Protein AF-A0A953QH06-F1 (afdb_monomer_lite)

Radius of gyration: 46.4 Å; chains: 1; bounding box: 81×64×105 Å

pLDDT: mean 76.73, std 18.73, range [40.31, 98.5]

Sequence (163 aa):
MPRTESGQHASLLQRWKAVASSLFETFGAVSSLVRGETAPPVELEHPYVRYEHSDLQTHRVIVVGFSILGAMWLSAFALFLYYRYAQMHVPEARTTAAPLSPPQNALPPEPRLQASPRRDYQAQVSYENAQLSRYSWIDKQSGTVAIPIERAMQLIAQRGIPP

Structure (mmCIF, N/CA/C/O backbone):
data_AF-A0A953QH06-F1
#
_entry.id   AF-A0A953QH06-F1
#
loop_
_atom_site.group_PDB
_atom_site.id
_atom_site.type_symbol
_atom_site.label_atom_id
_atom_site.label_alt_id
_atom_site.label_comp_id
_atom_site.label_asym_id
_atom_site.label_entity_id
_atom_site.label_seq_id
_atom_site.pdbx_PDB_ins_code
_atom_site.Cartn_x
_atom_site.Cartn_y
_atom_site.Cartn_z
_atom_site.occupancy
_atom_site.B_iso_or_equiv
_atom_site.auth_seq_id
_atom_site.auth_comp_id
_atom_site.auth_asym_id
_atom_site.auth_atom_id
_atom_site.pdbx_PDB_model_num
ATOM 1 N N . MET A 1 1 ? -30.480 10.390 -60.491 1.00 40.31 1 MET A N 1
ATOM 2 C CA . MET A 1 1 ? -30.298 8.942 -60.239 1.00 40.31 1 MET A CA 1
ATOM 3 C C . MET A 1 1 ? -29.031 8.471 -60.952 1.00 40.31 1 MET A C 1
ATOM 5 O O . MET A 1 1 ? -28.702 9.083 -61.958 1.00 40.31 1 MET A O 1
ATOM 9 N N . PRO A 1 2 ? -28.271 7.528 -60.368 1.00 52.91 2 PRO A N 1
ATOM 10 C CA . PRO A 1 2 ? -26.858 7.758 -60.027 1.00 52.91 2 PRO A CA 1
ATOM 11 C C . PRO A 1 2 ? -25.879 6.688 -60.569 1.00 52.91 2 PRO A C 1
ATOM 13 O O . PRO A 1 2 ? -26.321 5.729 -61.192 1.00 52.91 2 PRO A O 1
ATOM 16 N N . ARG A 1 3 ? -24.591 6.834 -60.182 1.00 42.88 3 ARG A N 1
ATOM 17 C CA . ARG A 1 3 ? -23.431 5.903 -60.293 1.00 42.88 3 ARG A CA 1
ATOM 18 C C . ARG A 1 3 ? -22.721 5.881 -61.661 1.00 42.88 3 ARG A C 1
ATOM 20 O O . ARG A 1 3 ? -23.390 5.863 -62.677 1.00 42.88 3 ARG A O 1
ATOM 27 N N . THR A 1 4 ? -21.389 5.901 -61.793 1.00 47.84 4 THR A N 1
ATOM 28 C CA . THR A 1 4 ? -20.224 5.572 -60.927 1.00 47.84 4 THR A CA 1
ATOM 29 C C . THR A 1 4 ? -19.001 6.374 -61.425 1.00 47.84 4 THR A C 1
ATOM 31 O O . THR A 1 4 ? -18.800 6.479 -62.629 1.00 47.84 4 THR A O 1
ATOM 34 N N . GLU A 1 5 ? -18.257 7.114 -60.602 1.00 51.12 5 GLU A N 1
ATOM 35 C CA . GLU A 1 5 ? -17.033 6.694 -59.885 1.00 51.12 5 GLU A CA 1
ATOM 36 C C . GLU A 1 5 ? -16.039 5.774 -60.630 1.00 51.12 5 GLU A C 1
ATOM 38 O O . GLU A 1 5 ? -16.394 4.715 -61.136 1.00 51.12 5 GLU A O 1
ATOM 43 N N . SER A 1 6 ? -14.757 6.152 -60.511 1.00 52.72 6 SER A N 1
ATOM 44 C CA . SER A 1 6 ? -13.529 5.340 -60.624 1.00 52.72 6 SER A CA 1
ATOM 45 C C . SER A 1 6 ? -12.885 5.134 -62.010 1.00 52.72 6 SER A C 1
ATOM 47 O O . SER A 1 6 ? -13.248 4.265 -62.791 1.00 52.72 6 SER A O 1
ATOM 49 N N . GLY A 1 7 ? -11.813 5.894 -62.269 1.00 50.53 7 GLY A N 1
ATOM 50 C CA . GLY A 1 7 ? -10.861 5.635 -63.363 1.00 50.53 7 GLY A CA 1
ATOM 51 C C . GLY A 1 7 ? -9.403 6.005 -63.054 1.00 50.53 7 GLY A C 1
ATOM 52 O O . GLY A 1 7 ? -8.539 5.855 -63.908 1.00 50.53 7 GLY A O 1
ATOM 53 N N . GLN A 1 8 ? -9.101 6.471 -61.834 1.00 56.88 8 GLN A N 1
ATOM 54 C CA . GLN A 1 8 ? -7.747 6.857 -61.398 1.00 56.88 8 GLN A CA 1
ATOM 55 C C . GLN A 1 8 ? -7.049 5.809 -60.506 1.00 56.88 8 GLN A C 1
ATOM 57 O O . GLN A 1 8 ? -6.044 6.104 -59.870 1.00 56.88 8 GLN A O 1
ATOM 62 N N . HIS A 1 9 ? -7.526 4.560 -60.483 1.00 53.81 9 HIS A N 1
ATOM 63 C CA . HIS A 1 9 ? -6.980 3.500 -59.616 1.00 53.81 9 HIS A CA 1
ATOM 64 C C . HIS A 1 9 ? -6.204 2.387 -60.350 1.00 53.81 9 HIS A C 1
ATOM 66 O O . HIS A 1 9 ? -5.986 1.317 -59.788 1.00 53.81 9 HIS A O 1
ATOM 72 N N . ALA A 1 10 ? -5.730 2.614 -61.579 1.00 57.28 10 ALA A N 1
ATOM 73 C CA . ALA A 1 10 ? -5.084 1.576 -62.394 1.00 57.28 10 ALA A CA 1
ATOM 74 C C . ALA A 1 10 ? -3.562 1.758 -62.595 1.00 57.28 10 ALA A C 1
ATOM 76 O O . ALA A 1 10 ? -3.059 1.540 -63.691 1.00 57.28 10 ALA A O 1
ATOM 77 N N . SER A 1 11 ? -2.795 2.156 -61.569 1.00 64.12 11 SER A N 1
ATOM 78 C CA . SER A 1 11 ? -1.324 2.270 -61.722 1.00 64.12 11 SER A CA 1
ATOM 79 C C . SER A 1 11 ? -0.470 1.838 -60.526 1.00 64.12 11 SER A C 1
ATOM 81 O O . SER A 1 11 ? 0.757 1.907 -60.594 1.00 64.12 11 SER A O 1
ATOM 83 N N . LEU A 1 12 ? -1.070 1.311 -59.457 1.00 58.66 12 LEU A N 1
ATOM 84 C CA . LEU A 1 12 ? -0.311 0.787 -58.313 1.00 58.66 12 LEU A CA 1
ATOM 85 C C . LEU A 1 12 ? -0.164 -0.737 -58.370 1.00 58.66 12 LEU A C 1
ATOM 87 O O . LEU A 1 12 ? 0.939 -1.249 -58.206 1.00 58.66 12 LEU A O 1
ATOM 91 N N . LEU A 1 13 ? -1.216 -1.470 -58.739 1.00 55.38 13 LEU A N 1
ATOM 92 C CA . LEU A 1 13 ? -1.167 -2.938 -58.810 1.00 55.38 13 LEU A CA 1
ATOM 93 C C . LEU A 1 13 ? -0.212 -3.472 -59.894 1.00 55.38 13 LEU A C 1
ATOM 95 O O . LEU A 1 13 ? 0.335 -4.562 -59.752 1.00 55.38 13 LEU A O 1
ATOM 99 N N . GLN A 1 14 ? 0.053 -2.696 -60.946 1.00 59.28 14 GLN A N 1
ATOM 100 C CA . GLN A 1 14 ? 0.983 -3.085 -62.012 1.00 59.28 14 GLN A CA 1
ATOM 101 C C . GLN A 1 14 ? 2.450 -2.816 -61.640 1.00 59.28 14 GLN A C 1
ATOM 103 O O . GLN A 1 14 ? 3.332 -3.577 -62.030 1.00 59.28 14 GLN A O 1
ATOM 108 N N . ARG A 1 15 ? 2.710 -1.794 -60.810 1.00 58.62 15 ARG A N 1
ATOM 109 C CA . ARG A 1 15 ? 4.054 -1.483 -60.290 1.00 58.62 15 ARG A CA 1
ATOM 110 C C . ARG A 1 15 ? 4.478 -2.463 -59.190 1.00 58.62 15 ARG A C 1
ATOM 112 O O . ARG A 1 15 ? 5.648 -2.818 -59.124 1.00 58.62 15 ARG A O 1
ATOM 119 N N . TRP A 1 16 ? 3.531 -2.979 -58.401 1.00 53.09 16 TRP A N 1
ATOM 120 C CA . TRP A 1 16 ? 3.798 -4.013 -57.391 1.00 53.09 16 TRP A CA 1
ATOM 121 C C . TRP A 1 16 ? 3.990 -5.421 -57.973 1.00 53.09 16 TRP A C 1
ATOM 123 O O . TRP A 1 16 ? 4.782 -6.190 -57.436 1.00 53.09 16 TRP A O 1
ATOM 133 N N . LYS A 1 17 ? 3.357 -5.752 -59.108 1.00 60.56 17 LYS A N 1
ATOM 134 C CA . LYS A 1 17 ? 3.609 -7.028 -59.804 1.00 60.56 17 LYS A CA 1
ATOM 135 C C . LYS A 1 17 ? 5.057 -7.166 -60.296 1.00 60.56 17 LYS A C 1
ATOM 137 O O . LYS A 1 17 ? 5.600 -8.260 -60.212 1.00 60.56 17 LYS A O 1
ATOM 142 N N . ALA A 1 18 ? 5.691 -6.073 -60.734 1.00 55.19 18 ALA A N 1
ATOM 143 C CA . ALA A 1 18 ? 7.077 -6.081 -61.219 1.00 55.19 18 ALA A CA 1
ATOM 144 C C . ALA A 1 18 ? 8.126 -6.215 -60.096 1.00 55.19 18 ALA A C 1
ATOM 146 O O . ALA A 1 18 ? 9.174 -6.817 -60.302 1.00 55.19 18 ALA A O 1
ATOM 147 N N . VAL A 1 19 ? 7.837 -5.689 -58.900 1.00 59.00 19 VAL A N 1
ATOM 148 C CA . VAL A 1 19 ? 8.723 -5.808 -57.726 1.00 59.00 19 VAL A CA 1
ATOM 149 C C . VAL A 1 19 ? 8.569 -7.178 -57.048 1.00 59.00 19 VAL A C 1
ATOM 151 O O . VAL A 1 19 ? 9.534 -7.720 -56.518 1.00 59.00 19 VAL A O 1
ATOM 154 N N . ALA A 1 20 ? 7.377 -7.783 -57.104 1.00 54.41 20 ALA A N 1
ATOM 155 C CA . ALA A 1 20 ? 7.118 -9.102 -56.523 1.00 54.41 20 ALA A CA 1
ATOM 156 C C . ALA A 1 20 ? 7.691 -10.267 -57.355 1.00 54.41 20 ALA A C 1
ATOM 158 O O . ALA A 1 20 ? 8.108 -11.270 -56.779 1.00 54.41 20 ALA A O 1
ATOM 159 N N . SER A 1 21 ? 7.769 -10.149 -58.686 1.00 55.25 21 SER A N 1
ATOM 160 C CA . SER A 1 21 ? 8.336 -11.210 -59.532 1.00 55.25 21 SER A CA 1
ATOM 161 C C . SER A 1 21 ? 9.867 -11.288 -59.471 1.00 55.25 21 SER A C 1
ATOM 163 O O . SER A 1 21 ? 10.410 -12.381 -59.582 1.00 55.25 21 SER A O 1
ATOM 165 N N . SER A 1 22 ? 10.580 -10.181 -59.212 1.00 53.59 22 SER A N 1
ATOM 166 C CA . SER A 1 22 ? 12.051 -10.203 -59.088 1.00 53.59 22 SER A CA 1
ATOM 167 C C . SER A 1 22 ? 12.555 -10.717 -57.733 1.00 53.59 22 SER A C 1
ATOM 169 O O . SER A 1 22 ? 13.734 -11.026 -57.588 1.00 53.59 22 SER A O 1
ATOM 171 N N . LEU A 1 23 ? 11.674 -10.793 -56.730 1.00 53.28 23 LEU A N 1
ATOM 172 C CA . LEU A 1 23 ? 11.984 -11.314 -55.393 1.00 53.28 23 LEU A CA 1
ATOM 173 C C . LEU A 1 23 ? 11.716 -12.820 -55.254 1.00 53.28 23 LEU A C 1
ATOM 175 O O . LEU A 1 23 ? 12.208 -13.430 -54.310 1.00 53.28 23 LEU A O 1
ATOM 179 N N . PHE A 1 24 ? 10.964 -13.432 -56.174 1.00 51.41 24 PHE A N 1
ATOM 180 C CA . PHE A 1 24 ? 10.600 -14.850 -56.081 1.00 51.41 24 PHE A CA 1
ATOM 181 C C . PHE A 1 24 ? 11.540 -15.780 -56.871 1.00 51.41 24 PHE A C 1
ATOM 183 O O . PHE A 1 24 ? 11.688 -16.944 -56.507 1.00 51.41 24 PHE A O 1
ATOM 190 N N . GLU A 1 25 ? 12.251 -15.278 -57.888 1.00 52.91 25 GLU A N 1
ATOM 191 C CA . GLU A 1 25 ? 13.260 -16.071 -58.616 1.00 52.91 25 GLU A CA 1
ATOM 192 C C . GLU A 1 25 ? 14.574 -16.248 -57.842 1.00 52.91 25 GLU A C 1
ATOM 194 O O . GLU A 1 25 ? 15.307 -17.208 -58.067 1.00 52.91 25 GLU A O 1
ATOM 199 N N . THR A 1 26 ? 14.864 -15.376 -56.875 1.00 53.97 26 THR A N 1
ATOM 200 C CA . THR A 1 26 ? 16.124 -15.418 -56.118 1.00 53.97 26 THR A CA 1
ATOM 201 C C . THR A 1 26 ? 16.092 -16.355 -54.907 1.00 53.97 26 THR A C 1
ATOM 203 O O . THR A 1 26 ? 17.149 -16.679 -54.371 1.00 53.97 26 THR A O 1
ATOM 206 N N . PHE A 1 27 ? 14.920 -16.860 -54.498 1.00 51.38 27 PHE A N 1
ATOM 207 C CA . PHE A 1 27 ? 14.785 -17.722 -53.311 1.00 51.38 27 PHE A CA 1
ATOM 208 C C . PHE A 1 27 ? 14.733 -19.233 -53.620 1.00 51.38 27 PHE A C 1
ATOM 210 O O . PHE A 1 27 ? 15.119 -20.043 -52.779 1.00 51.38 27 PHE A O 1
ATOM 217 N N . GLY A 1 28 ? 14.328 -19.638 -54.832 1.00 51.59 28 GLY A N 1
ATOM 218 C CA . GLY A 1 28 ? 14.253 -21.056 -55.233 1.00 51.59 28 GLY A CA 1
ATOM 219 C C . GLY A 1 28 ? 15.612 -21.756 -55.372 1.00 51.59 28 GLY A C 1
ATOM 220 O O . GLY A 1 28 ? 15.696 -22.975 -55.256 1.00 51.59 28 GLY A O 1
ATOM 221 N N . ALA A 1 29 ? 16.692 -20.994 -55.557 1.00 51.84 29 ALA A N 1
ATOM 222 C CA . ALA A 1 29 ? 18.047 -21.531 -55.683 1.00 51.84 29 ALA A CA 1
ATOM 223 C C . ALA A 1 29 ? 18.710 -21.863 -54.330 1.00 51.84 29 ALA A C 1
ATOM 225 O O . ALA A 1 29 ? 19.740 -22.530 -54.298 1.00 51.84 29 ALA A O 1
ATOM 226 N N . VAL A 1 30 ? 18.132 -21.412 -53.209 1.00 52.25 30 VAL A N 1
ATOM 227 C CA . VAL A 1 30 ? 18.773 -21.478 -51.885 1.00 52.25 30 VAL A CA 1
ATOM 228 C C . VAL A 1 30 ? 18.439 -22.773 -51.120 1.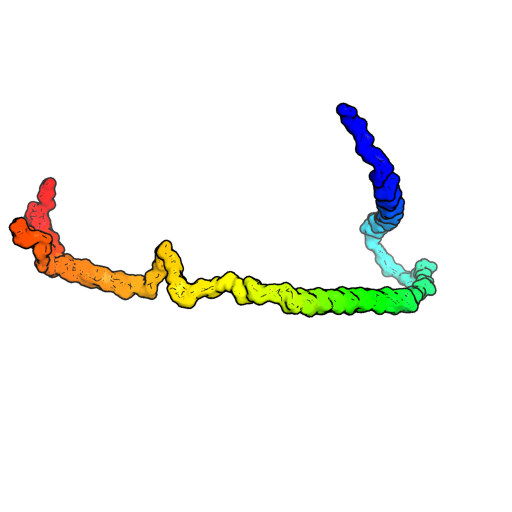00 52.25 30 VAL A C 1
ATOM 230 O O . VAL A 1 30 ? 19.215 -23.180 -50.259 1.00 52.25 30 VAL A O 1
ATOM 233 N N . SER A 1 31 ? 17.341 -23.484 -51.424 1.00 50.66 31 SER A N 1
ATOM 234 C CA . SER A 1 31 ? 16.889 -24.613 -50.580 1.00 50.66 31 SER A CA 1
ATOM 235 C C . SER A 1 31 ? 17.359 -26.013 -51.000 1.00 50.66 31 SER A C 1
ATOM 237 O O . SER A 1 31 ? 17.259 -26.937 -50.195 1.00 50.66 31 SER A O 1
ATOM 239 N N . SER A 1 32 ? 17.855 -26.220 -52.223 1.00 50.31 32 SER A N 1
ATOM 240 C CA . SER A 1 32 ? 18.275 -27.557 -52.692 1.00 50.31 32 SER A CA 1
ATOM 241 C C . SER A 1 32 ? 19.715 -27.923 -52.316 1.00 50.31 32 SER A C 1
ATOM 243 O O . SER A 1 32 ? 20.092 -29.087 -52.405 1.00 50.31 32 SER A O 1
ATOM 245 N N . LEU A 1 33 ? 20.500 -26.957 -51.833 1.00 52.22 33 LEU A N 1
ATOM 246 C CA . LEU A 1 33 ? 21.904 -27.134 -51.442 1.00 52.22 33 LEU A CA 1
ATOM 247 C C . LEU A 1 33 ? 22.104 -27.545 -49.973 1.00 52.22 33 LEU A C 1
ATOM 249 O O . LEU A 1 33 ? 23.231 -27.764 -49.544 1.00 52.22 33 LEU A O 1
ATOM 253 N N . VAL A 1 34 ? 21.024 -27.675 -49.194 1.00 57.16 34 VAL A N 1
ATOM 254 C CA . VAL A 1 34 ? 21.074 -27.950 -47.743 1.00 57.16 34 VAL A CA 1
ATOM 255 C C . VAL A 1 34 ? 20.916 -29.449 -47.401 1.00 57.16 34 VAL A C 1
ATOM 257 O O . VAL A 1 34 ? 20.825 -29.803 -46.227 1.00 57.16 34 VAL A O 1
ATOM 260 N N . ARG A 1 35 ? 20.906 -30.385 -48.367 1.00 58.69 35 ARG A N 1
ATOM 261 C CA . ARG A 1 35 ? 20.712 -31.819 -48.050 1.00 58.69 35 ARG A CA 1
ATOM 262 C C . ARG A 1 35 ? 21.691 -32.786 -48.732 1.00 58.69 35 ARG A C 1
ATOM 264 O O . ARG A 1 35 ? 21.608 -32.979 -49.937 1.00 58.69 35 ARG A O 1
ATOM 271 N N . GLY A 1 36 ? 22.493 -33.467 -47.898 1.00 44.69 36 GLY A N 1
ATOM 272 C CA . GLY A 1 36 ? 23.211 -34.730 -48.172 1.00 44.69 36 GLY A CA 1
ATOM 273 C C . GLY A 1 36 ? 24.732 -34.605 -48.008 1.00 44.69 36 GLY A C 1
ATOM 274 O O . GLY A 1 36 ? 25.390 -34.139 -48.924 1.00 44.69 36 GLY A O 1
ATOM 275 N N . GLU A 1 37 ? 25.289 -34.752 -46.799 1.00 52.25 37 GLU A N 1
ATOM 276 C 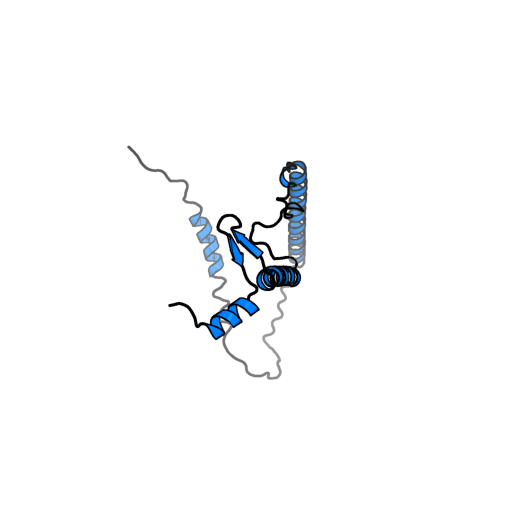CA . GLU A 1 37 ? 25.833 -35.986 -46.168 1.00 52.25 37 GLU A CA 1
ATOM 277 C C . GLU A 1 37 ? 27.363 -36.142 -46.337 1.00 52.25 37 GLU A C 1
ATOM 279 O O . GLU A 1 37 ? 27.932 -35.902 -47.394 1.00 52.25 37 GLU A O 1
ATOM 284 N N . THR A 1 38 ? 28.037 -36.476 -45.231 1.00 67.00 38 THR A N 1
ATOM 285 C CA . THR A 1 38 ? 29.485 -36.338 -44.981 1.00 67.00 38 THR A CA 1
ATOM 286 C C . THR A 1 38 ? 30.273 -37.643 -45.173 1.00 67.00 38 THR A C 1
ATOM 288 O O . THR A 1 38 ? 29.899 -38.657 -44.586 1.00 67.00 38 THR A O 1
ATOM 291 N N . ALA A 1 39 ? 31.418 -37.599 -45.871 1.00 53.00 39 ALA A N 1
ATOM 292 C CA . ALA A 1 39 ? 32.460 -38.645 -45.903 1.00 53.00 39 ALA A CA 1
ATOM 293 C C . ALA A 1 39 ? 33.865 -38.019 -46.177 1.00 53.00 39 ALA A C 1
ATOM 295 O O . ALA A 1 39 ? 33.917 -36.867 -46.607 1.00 53.00 39 ALA A O 1
ATOM 296 N N . PRO A 1 40 ? 34.990 -38.704 -45.858 1.00 59.44 40 PRO A N 1
ATOM 297 C CA . PRO A 1 40 ? 36.211 -38.101 -45.294 1.00 59.44 40 PRO A CA 1
ATOM 298 C C . PRO A 1 40 ? 37.217 -37.547 -46.329 1.00 59.44 40 PRO A C 1
ATOM 300 O O . PRO A 1 40 ? 37.223 -38.008 -47.469 1.00 59.44 40 PRO A O 1
ATOM 303 N N . PRO A 1 41 ? 38.138 -36.641 -45.933 1.00 54.62 41 PRO A N 1
ATOM 304 C CA . PRO A 1 41 ? 39.309 -36.286 -46.743 1.00 54.62 41 PRO A CA 1
ATOM 305 C C . PRO A 1 41 ? 40.431 -37.315 -46.473 1.00 54.62 41 PRO A C 1
ATOM 307 O O . PRO A 1 41 ? 40.785 -37.518 -45.317 1.00 54.62 41 PRO A O 1
ATOM 310 N N . VAL A 1 42 ? 40.982 -38.119 -47.395 1.00 62.75 42 VAL A N 1
ATOM 311 C CA . VAL A 1 42 ? 41.554 -37.853 -48.734 1.00 62.75 42 VAL A CA 1
ATOM 312 C C . VAL A 1 42 ? 42.418 -36.601 -48.705 1.00 62.75 42 VAL A C 1
ATOM 314 O O . VAL A 1 42 ? 41.919 -35.533 -48.386 1.00 62.75 42 VAL A O 1
ATOM 317 N N . GLU A 1 43 ? 43.713 -36.736 -48.992 1.00 58.47 43 GLU A N 1
ATOM 318 C CA . GLU A 1 43 ? 44.638 -35.607 -49.121 1.00 58.47 43 GLU A CA 1
ATOM 319 C C . GLU A 1 43 ? 44.017 -34.559 -50.052 1.00 58.47 43 GLU A C 1
ATOM 321 O O . GLU A 1 43 ? 43.772 -34.814 -51.230 1.00 58.47 43 GLU A O 1
ATOM 326 N N . LEU A 1 44 ? 43.626 -33.423 -49.472 1.00 61.12 44 LEU A N 1
ATOM 327 C CA . LEU A 1 44 ? 42.776 -32.435 -50.124 1.00 61.12 44 LEU A CA 1
ATOM 328 C C . LEU A 1 44 ? 43.607 -31.535 -51.044 1.00 61.12 44 LEU A C 1
ATOM 330 O O . LEU A 1 44 ? 43.692 -30.326 -50.839 1.00 61.12 44 LEU A O 1
ATOM 334 N N . GLU A 1 45 ? 44.195 -32.101 -52.095 1.00 56.66 45 GLU A N 1
ATOM 335 C CA . GLU A 1 45 ? 44.416 -31.322 -53.308 1.00 56.66 45 GLU A CA 1
ATOM 336 C C . GLU A 1 45 ? 43.030 -31.042 -53.887 1.00 56.66 45 GLU A C 1
ATOM 338 O O . GLU A 1 45 ? 42.305 -31.949 -54.291 1.00 56.66 45 GLU A O 1
ATOM 343 N N . HIS A 1 46 ? 42.596 -29.786 -53.833 1.00 61.22 46 HIS A N 1
ATOM 344 C CA . HIS A 1 46 ? 41.308 -29.369 -54.362 1.00 61.22 46 HIS A CA 1
ATOM 345 C C . HIS A 1 46 ? 41.493 -28.798 -55.778 1.00 61.22 46 HIS A C 1
ATOM 347 O O . HIS A 1 46 ? 41.619 -27.579 -55.921 1.00 61.22 46 HIS A O 1
ATOM 353 N N . PRO A 1 47 ? 41.447 -29.618 -56.850 1.00 63.03 47 PRO A N 1
ATOM 354 C CA . PRO A 1 47 ? 41.564 -29.149 -58.237 1.00 63.03 47 PRO A CA 1
ATOM 355 C C . PRO A 1 47 ? 40.444 -28.175 -58.655 1.00 63.03 47 PRO A C 1
ATOM 357 O O . PRO A 1 47 ? 40.501 -27.592 -59.733 1.00 63.03 47 PRO A O 1
ATOM 360 N N . TYR A 1 48 ? 39.442 -27.972 -57.790 1.00 60.88 48 TYR A N 1
ATOM 361 C CA . TYR A 1 48 ? 38.316 -27.057 -57.970 1.00 60.88 48 TYR A CA 1
ATOM 362 C C . TYR A 1 48 ? 38.307 -25.857 -57.004 1.00 60.88 48 TYR A C 1
ATOM 364 O O . TYR A 1 48 ? 37.310 -25.134 -56.969 1.00 60.88 48 TYR A O 1
ATOM 372 N N . VAL A 1 49 ? 39.374 -25.595 -56.231 1.00 65.44 49 VAL A N 1
ATOM 373 C CA . VAL A 1 49 ? 39.483 -24.323 -55.487 1.00 65.44 49 VAL A CA 1
ATOM 374 C C . VAL A 1 49 ? 39.790 -23.209 -56.480 1.00 65.44 49 VAL A C 1
ATOM 376 O O . VAL A 1 49 ? 40.932 -22.896 -56.810 1.00 65.44 49 VAL A O 1
ATOM 379 N N . ARG A 1 50 ? 38.717 -22.623 -57.003 1.00 64.88 50 ARG A N 1
ATOM 380 C CA . ARG A 1 50 ? 38.765 -21.405 -57.796 1.00 64.88 50 ARG A CA 1
ATOM 381 C C . ARG A 1 50 ? 38.787 -20.234 -56.823 1.00 64.88 50 ARG A C 1
ATOM 383 O O . ARG A 1 50 ? 37.779 -19.946 -56.187 1.00 64.88 50 ARG A O 1
ATOM 390 N N . TYR A 1 51 ? 39.935 -19.578 -56.693 1.00 62.06 51 TYR A N 1
ATOM 391 C CA . TYR A 1 51 ? 40.019 -18.310 -55.978 1.00 62.06 51 TYR A CA 1
ATOM 392 C C . TYR A 1 51 ? 39.126 -17.288 -56.686 1.00 62.06 51 TYR A C 1
ATOM 394 O O . TYR A 1 51 ? 39.290 -17.014 -57.878 1.00 62.06 51 TYR A O 1
ATOM 402 N N . GLU A 1 52 ? 38.141 -16.756 -55.970 1.00 65.75 52 GLU A N 1
ATOM 403 C CA . GLU A 1 52 ? 37.314 -15.676 -56.482 1.00 65.75 52 GLU A CA 1
ATOM 404 C C . GLU A 1 52 ? 38.111 -14.370 -56.401 1.00 65.75 52 GLU A C 1
ATOM 406 O O . GLU A 1 52 ? 38.300 -13.796 -55.336 1.00 65.75 52 GLU A O 1
ATOM 411 N N . HIS A 1 53 ? 38.608 -13.915 -57.552 1.00 58.56 53 HIS A N 1
ATOM 412 C CA . HIS A 1 53 ? 39.347 -12.655 -57.700 1.00 58.56 53 HIS A CA 1
ATOM 413 C C . HIS A 1 53 ? 38.437 -11.414 -57.725 1.00 58.56 53 HIS A C 1
ATOM 415 O O . HIS A 1 53 ? 38.898 -10.311 -58.025 1.00 58.56 53 HIS A O 1
ATOM 421 N N . SER A 1 54 ? 37.144 -11.581 -57.441 1.00 67.69 54 SER A N 1
ATOM 422 C CA . SER A 1 54 ? 36.187 -10.483 -57.340 1.00 67.69 54 SER A CA 1
ATOM 423 C C . SER A 1 54 ? 36.390 -9.766 -56.008 1.00 67.69 54 SER A C 1
ATOM 425 O O . SER A 1 54 ? 35.635 -9.959 -55.057 1.00 67.69 54 SER A O 1
ATOM 427 N N . ASP A 1 55 ? 37.440 -8.952 -55.940 1.00 72.81 55 ASP A N 1
ATOM 428 C CA . ASP A 1 55 ? 37.714 -8.118 -54.779 1.00 72.81 55 ASP A CA 1
ATOM 429 C C . ASP A 1 55 ? 36.511 -7.189 -54.566 1.00 72.81 55 ASP A C 1
ATOM 431 O O . ASP A 1 55 ? 36.064 -6.488 -55.487 1.00 72.81 55 ASP A O 1
ATOM 435 N N . LEU A 1 56 ? 35.923 -7.226 -53.368 1.00 76.00 56 LEU A N 1
ATOM 436 C CA . LEU A 1 56 ? 34.821 -6.335 -53.026 1.00 76.00 56 LEU A CA 1
ATOM 437 C C . LEU A 1 56 ? 35.292 -4.908 -53.291 1.00 76.00 56 LEU A C 1
ATOM 439 O O . LEU A 1 56 ? 36.287 -4.465 -52.729 1.00 76.00 56 LEU A O 1
ATOM 443 N N . GLN A 1 57 ? 34.587 -4.181 -54.161 1.00 81.94 57 GLN A N 1
ATOM 444 C CA . GLN A 1 57 ? 34.982 -2.825 -54.530 1.00 81.94 57 GLN A CA 1
ATOM 445 C C . GLN A 1 57 ? 34.990 -1.941 -53.275 1.00 81.94 57 GLN A C 1
ATOM 447 O O . GLN A 1 57 ? 33.936 -1.473 -52.836 1.00 81.94 57 GLN A O 1
ATOM 452 N N . THR A 1 58 ? 36.175 -1.700 -52.706 1.00 85.81 58 THR A N 1
ATOM 453 C CA . THR A 1 58 ? 36.376 -1.058 -51.395 1.00 85.81 58 THR A CA 1
ATOM 454 C C . THR A 1 58 ? 35.657 0.280 -51.304 1.00 85.81 58 THR A C 1
ATOM 456 O O . THR A 1 58 ? 35.044 0.606 -50.289 1.00 85.81 58 THR A O 1
ATOM 459 N N . HIS A 1 59 ? 35.643 1.027 -52.409 1.00 87.12 59 HIS A N 1
ATOM 460 C CA . HIS A 1 59 ? 34.924 2.289 -52.511 1.00 87.12 59 HIS A CA 1
ATOM 461 C C . HIS A 1 59 ? 33.424 2.149 -52.197 1.00 87.12 59 HIS A C 1
ATOM 463 O O . HIS A 1 59 ? 32.886 2.959 -51.445 1.00 87.12 59 HIS A O 1
ATOM 469 N N . ARG A 1 60 ? 32.748 1.107 -52.701 1.00 89.06 60 ARG A N 1
ATOM 470 C CA . ARG A 1 60 ? 31.316 0.887 -52.438 1.00 89.06 60 ARG A CA 1
ATOM 471 C C . ARG A 1 60 ? 31.063 0.547 -50.977 1.00 89.06 60 ARG A C 1
ATOM 473 O O . ARG A 1 60 ? 30.122 1.074 -50.396 1.00 89.06 60 ARG A O 1
ATOM 480 N N . VAL A 1 61 ? 31.920 -0.274 -50.374 1.00 91.69 61 VAL A N 1
ATOM 481 C CA . VAL A 1 61 ? 31.820 -0.627 -48.949 1.00 91.69 61 VAL A CA 1
ATOM 482 C C . VAL A 1 61 ? 31.974 0.619 -48.076 1.00 91.69 61 VAL A C 1
ATOM 484 O O . VAL A 1 61 ? 31.179 0.839 -47.166 1.00 91.69 61 VAL A O 1
ATOM 487 N N . ILE A 1 62 ? 32.938 1.481 -48.408 1.00 95.00 62 ILE A N 1
ATOM 488 C CA . ILE A 1 62 ? 33.165 2.753 -47.717 1.00 95.00 62 ILE A CA 1
ATOM 489 C C . ILE A 1 62 ? 31.949 3.679 -47.853 1.00 95.00 62 ILE A C 1
ATOM 491 O O . ILE A 1 62 ? 31.476 4.217 -46.853 1.00 95.00 62 ILE A O 1
ATOM 495 N N . VAL A 1 63 ? 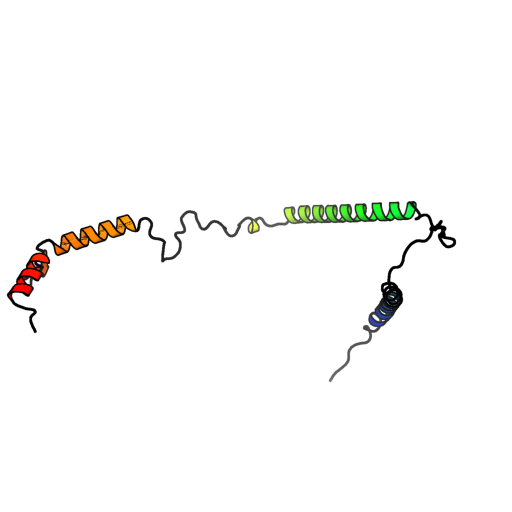31.406 3.843 -49.063 1.00 95.88 63 VAL A N 1
ATOM 496 C CA . VAL A 1 63 ? 30.225 4.692 -49.299 1.00 95.88 63 VAL A CA 1
ATOM 497 C C . VAL A 1 63 ? 29.009 4.168 -48.541 1.00 95.88 63 VAL A C 1
ATOM 499 O O . VAL A 1 63 ? 28.320 4.952 -47.893 1.00 95.88 63 VAL A O 1
ATOM 502 N N . VAL A 1 64 ? 28.765 2.856 -48.563 1.00 96.69 64 VAL A N 1
ATOM 503 C CA . VAL A 1 64 ? 27.665 2.241 -47.808 1.00 96.69 64 VAL A CA 1
ATOM 504 C C . VAL A 1 64 ? 27.860 2.468 -46.309 1.00 96.69 64 VAL A C 1
ATOM 506 O O . VAL A 1 64 ? 26.938 2.947 -45.648 1.00 96.69 64 VAL A O 1
ATOM 509 N N . GLY A 1 65 ? 29.063 2.231 -45.782 1.00 95.25 65 GLY A N 1
ATOM 510 C CA . GLY A 1 65 ? 29.382 2.473 -44.374 1.00 95.25 65 GLY A CA 1
ATOM 511 C C . GLY A 1 65 ? 29.125 3.921 -43.949 1.00 95.25 65 GLY A C 1
ATOM 512 O O . GLY A 1 65 ? 28.392 4.169 -42.990 1.00 95.25 65 GLY A O 1
ATOM 513 N N . PHE A 1 66 ? 29.648 4.891 -44.703 1.00 98.00 66 PHE A N 1
ATOM 514 C CA . PHE A 1 66 ? 29.415 6.310 -44.425 1.00 98.00 66 PHE A CA 1
ATOM 515 C C . PHE A 1 66 ? 27.955 6.725 -44.619 1.00 98.00 66 PHE A C 1
ATOM 517 O O . PHE A 1 66 ? 27.475 7.575 -43.872 1.00 98.00 66 PHE A O 1
ATOM 524 N N . SER A 1 67 ? 27.222 6.118 -45.556 1.00 96.56 67 SER A N 1
ATOM 525 C CA . SER A 1 67 ? 25.796 6.402 -45.738 1.00 96.56 67 SER A CA 1
ATOM 526 C C . SER A 1 67 ? 24.960 5.963 -44.532 1.00 96.56 67 SER A C 1
ATOM 528 O O . SER A 1 67 ? 24.070 6.700 -44.113 1.00 96.56 67 SER A O 1
ATOM 530 N N . ILE A 1 68 ? 25.287 4.818 -43.919 1.00 97.81 68 ILE A N 1
ATOM 531 C CA . ILE A 1 68 ? 24.600 4.311 -42.723 1.00 97.81 68 ILE A CA 1
ATOM 532 C C . ILE A 1 68 ? 24.879 5.226 -41.531 1.00 97.81 68 ILE A C 1
ATOM 534 O O . ILE A 1 68 ? 23.952 5.635 -40.832 1.00 97.81 68 ILE A O 1
ATOM 538 N N . LEU A 1 69 ? 26.145 5.604 -41.330 1.00 98.19 69 LEU A N 1
ATOM 539 C CA . LEU A 1 69 ? 26.520 6.553 -40.281 1.00 98.19 69 LEU A CA 1
ATOM 540 C C . LEU A 1 69 ? 25.844 7.911 -40.500 1.00 98.19 69 LEU A C 1
ATOM 542 O O . LEU A 1 69 ? 25.268 8.466 -39.569 1.00 98.19 69 LEU A O 1
ATOM 546 N N . GLY A 1 70 ? 25.851 8.419 -41.732 1.00 98.25 70 GLY A N 1
ATOM 547 C CA . GLY A 1 70 ? 25.188 9.668 -42.097 1.00 98.25 70 GLY A CA 1
ATOM 548 C C . GLY A 1 70 ? 23.684 9.632 -41.830 1.00 98.25 70 GLY A C 1
ATOM 549 O O . GLY A 1 70 ? 23.155 10.563 -41.232 1.00 98.25 70 GLY A O 1
ATOM 550 N N . ALA A 1 71 ? 23.000 8.544 -42.191 1.00 98.25 71 ALA A N 1
ATOM 551 C CA . ALA A 1 71 ? 21.578 8.362 -41.910 1.00 98.25 71 ALA A CA 1
ATOM 552 C C . ALA A 1 71 ? 21.288 8.298 -40.400 1.00 98.25 71 ALA A C 1
ATOM 554 O O . ALA A 1 71 ? 20.328 8.914 -39.934 1.00 98.25 71 ALA A O 1
ATOM 555 N N . MET A 1 72 ? 22.138 7.613 -39.625 1.00 98.38 72 MET A N 1
ATOM 556 C CA . MET A 1 72 ? 22.040 7.558 -38.163 1.00 98.38 72 MET A CA 1
ATOM 557 C C . MET A 1 72 ? 22.178 8.954 -37.540 1.00 98.38 72 MET A C 1
ATOM 559 O O . MET A 1 72 ? 21.342 9.354 -36.729 1.00 98.38 72 MET A O 1
ATOM 563 N N . TRP A 1 73 ? 23.187 9.724 -37.957 1.00 98.50 73 TRP A N 1
ATOM 564 C CA . TRP A 1 73 ? 23.403 11.094 -37.487 1.00 98.50 73 TRP A CA 1
ATOM 565 C C . TRP A 1 73 ? 22.287 12.043 -37.920 1.00 98.50 73 TRP A C 1
ATOM 567 O O . TRP A 1 73 ? 21.830 12.847 -37.112 1.00 98.50 73 TRP A O 1
ATOM 577 N N . LEU A 1 74 ? 21.801 11.926 -39.157 1.00 98.31 74 LEU A N 1
ATOM 578 C CA . LEU A 1 74 ? 20.678 12.715 -39.657 1.00 98.31 74 LEU A CA 1
ATOM 579 C C . LEU A 1 74 ? 19.398 12.429 -38.862 1.00 98.31 74 LEU A C 1
ATOM 581 O O . LEU A 1 74 ? 18.683 13.360 -38.501 1.00 98.31 74 LEU A O 1
ATOM 585 N N . SER A 1 75 ? 19.130 11.159 -38.547 1.00 98.06 75 SER A N 1
ATOM 586 C CA . SER A 1 75 ? 17.993 10.750 -37.715 1.00 98.06 75 SER A CA 1
ATOM 587 C C . SER A 1 75 ? 18.103 11.306 -36.294 1.00 98.06 75 SER A C 1
ATOM 589 O O . SER A 1 75 ? 17.155 11.918 -35.800 1.00 98.06 75 SER A O 1
ATOM 591 N N . ALA A 1 76 ? 19.274 11.178 -35.663 1.00 97.94 76 ALA A N 1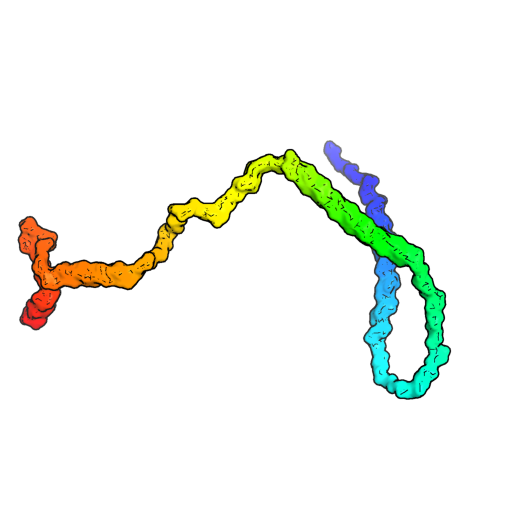
ATOM 592 C CA . ALA A 1 76 ? 19.529 11.742 -34.340 1.00 97.94 76 ALA A CA 1
ATOM 593 C C . ALA A 1 76 ? 19.397 13.273 -34.337 1.00 97.94 76 ALA A C 1
ATOM 595 O O . ALA A 1 76 ? 18.807 13.843 -33.421 1.00 97.94 76 ALA A O 1
ATOM 596 N N . PHE A 1 77 ? 19.887 13.944 -35.381 1.00 98.12 77 PHE A N 1
ATOM 597 C CA . PHE A 1 77 ? 19.778 15.391 -35.533 1.00 98.12 77 PHE A CA 1
ATOM 598 C C . PHE A 1 77 ? 18.326 15.840 -35.746 1.00 98.12 77 PHE A C 1
ATOM 600 O O . PHE A 1 77 ? 17.885 16.807 -35.128 1.00 98.12 77 PHE A O 1
ATOM 607 N N . ALA A 1 78 ? 17.548 15.112 -36.550 1.00 97.81 78 ALA A N 1
ATOM 608 C CA . ALA A 1 78 ? 16.122 15.369 -36.730 1.00 97.81 78 ALA A CA 1
ATOM 609 C C . ALA A 1 78 ? 15.341 15.184 -35.419 1.00 97.81 78 ALA A C 1
ATOM 611 O O . ALA A 1 78 ? 14.523 16.035 -35.074 1.00 97.81 78 ALA A O 1
ATOM 612 N N . LEU A 1 79 ? 15.635 14.125 -34.653 1.00 96.94 79 LEU A N 1
ATOM 613 C CA . LEU A 1 79 ? 15.072 13.921 -33.316 1.00 96.94 79 LEU A CA 1
ATOM 614 C C . LEU A 1 79 ? 15.472 15.048 -32.364 1.00 96.94 79 LEU A C 1
ATOM 616 O O . LEU A 1 79 ? 14.624 15.566 -31.645 1.00 96.94 79 LEU A O 1
ATOM 620 N N . PHE A 1 80 ? 16.734 15.476 -32.382 1.00 96.62 80 PHE A N 1
ATOM 621 C CA . PHE A 1 80 ? 17.202 16.603 -31.583 1.00 96.62 80 PHE A CA 1
ATOM 622 C C . PHE A 1 80 ? 16.432 17.888 -31.915 1.00 96.62 80 PHE A C 1
ATOM 624 O O . PHE A 1 80 ? 15.915 18.537 -31.007 1.00 96.62 80 PHE A O 1
ATOM 631 N N . LEU A 1 81 ? 16.285 18.232 -33.200 1.00 96.69 81 LEU A N 1
ATOM 632 C CA . LEU A 1 81 ? 15.491 19.387 -33.630 1.00 96.69 81 LEU A CA 1
ATOM 633 C C . LEU A 1 81 ? 14.022 19.252 -33.226 1.00 96.69 81 LEU A C 1
ATOM 635 O O . LEU A 1 81 ? 13.443 20.213 -32.724 1.00 96.69 81 LEU A O 1
ATOM 639 N N . TYR A 1 82 ? 13.439 18.064 -33.389 1.00 95.00 82 TYR A N 1
ATOM 640 C CA . TYR A 1 82 ? 12.075 17.774 -32.962 1.00 95.00 82 TYR A CA 1
ATOM 641 C C . TYR A 1 82 ? 11.899 17.996 -31.458 1.00 95.00 82 TYR A C 1
ATOM 643 O O . TYR A 1 82 ? 10.989 18.716 -31.060 1.00 95.00 82 TYR A O 1
ATOM 651 N N . TYR A 1 83 ? 12.786 17.459 -30.617 1.00 92.12 83 TYR A N 1
ATOM 652 C CA . TYR A 1 83 ? 12.727 17.661 -29.169 1.00 92.12 83 TYR A CA 1
ATOM 653 C C . TYR A 1 83 ? 12.961 19.121 -28.777 1.00 92.12 83 TYR A C 1
ATOM 655 O O . TYR A 1 83 ? 12.296 19.615 -27.870 1.00 92.12 83 TYR A O 1
ATOM 663 N N . ARG A 1 84 ? 13.860 19.839 -29.460 1.00 93.75 84 ARG A N 1
ATOM 664 C CA . ARG A 1 84 ? 14.087 21.276 -29.231 1.00 93.75 84 ARG A CA 1
ATOM 665 C C . ARG A 1 84 ? 12.851 22.098 -29.583 1.00 93.75 84 ARG A C 1
ATOM 667 O O . ARG A 1 84 ? 12.465 22.962 -28.802 1.00 93.75 84 ARG A O 1
ATOM 674 N N . TYR A 1 85 ? 12.223 21.806 -30.719 1.00 91.81 85 TYR A N 1
ATOM 675 C CA . TYR A 1 85 ? 10.972 22.431 -31.137 1.00 91.81 85 TYR A CA 1
ATOM 676 C C . TYR A 1 85 ? 9.839 22.105 -30.161 1.00 91.81 85 TYR A C 1
ATOM 678 O O . TYR A 1 85 ? 9.155 23.015 -29.694 1.00 91.81 85 TYR A O 1
ATOM 686 N N . ALA A 1 86 ? 9.688 20.828 -29.800 1.00 87.62 86 ALA A N 1
ATOM 687 C CA . ALA A 1 86 ? 8.688 20.366 -28.854 1.00 87.62 86 ALA A CA 1
ATOM 688 C C . ALA A 1 86 ? 8.857 21.062 -27.502 1.00 87.62 86 ALA A C 1
ATOM 690 O O . ALA A 1 86 ? 7.893 21.626 -27.019 1.00 87.62 86 ALA A O 1
ATOM 691 N N . GLN A 1 87 ? 10.061 21.135 -26.926 1.00 80.44 87 GLN A N 1
ATOM 692 C CA . GLN A 1 87 ? 10.286 21.824 -25.646 1.00 80.44 87 GLN A CA 1
ATOM 693 C C . GLN A 1 87 ? 9.922 23.315 -25.672 1.00 80.44 87 GLN A C 1
ATOM 695 O O . GLN A 1 87 ? 9.467 23.829 -24.658 1.00 80.44 87 GLN A O 1
ATOM 700 N N . MET A 1 88 ? 10.075 24.008 -26.807 1.00 79.00 88 MET A N 1
ATOM 701 C CA . MET A 1 88 ? 9.630 25.405 -26.921 1.00 79.00 88 MET A CA 1
ATOM 702 C C . MET A 1 88 ? 8.104 25.553 -27.015 1.00 79.00 88 MET A C 1
ATOM 704 O O . MET A 1 88 ? 7.587 26.628 -26.730 1.00 79.00 88 MET A O 1
ATOM 708 N N . HIS A 1 89 ? 7.389 24.501 -27.424 1.00 78.38 89 HIS A N 1
ATOM 709 C CA . HIS A 1 89 ? 5.942 24.532 -27.668 1.00 78.38 89 HIS A CA 1
ATOM 710 C C . HIS A 1 89 ? 5.140 23.617 -26.737 1.00 78.38 89 HIS A C 1
ATOM 712 O O . HIS A 1 89 ? 3.917 23.581 -26.853 1.00 78.38 89 HIS A O 1
ATOM 718 N N . VAL A 1 90 ? 5.783 22.869 -25.832 1.00 67.56 90 VAL A N 1
ATOM 719 C CA . VAL A 1 90 ? 5.100 22.084 -24.801 1.00 67.56 90 VAL A CA 1
ATOM 720 C C . VAL A 1 90 ? 4.490 23.091 -23.827 1.00 67.56 90 VAL A C 1
ATOM 722 O O . VAL A 1 90 ? 5.235 23.763 -23.114 1.00 67.56 90 VAL A O 1
ATOM 725 N N . PRO A 1 91 ? 3.153 23.215 -23.757 1.00 59.81 91 PRO A N 1
ATOM 726 C CA . PRO A 1 91 ? 2.525 23.979 -22.696 1.00 59.81 91 PRO A CA 1
ATOM 727 C C . PRO A 1 91 ? 2.887 23.283 -21.382 1.00 59.81 91 PRO A C 1
ATOM 729 O O . PRO A 1 91 ? 2.715 22.066 -21.275 1.00 59.81 91 PRO A O 1
ATOM 732 N N . GLU A 1 92 ? 3.353 24.028 -20.379 1.00 59.84 92 GLU A N 1
ATOM 733 C CA . GLU A 1 92 ? 3.752 23.523 -19.049 1.00 59.84 92 GLU A CA 1
ATOM 734 C C . GLU A 1 92 ? 2.681 22.662 -18.335 1.00 59.84 92 GLU A C 1
ATOM 736 O O . GLU A 1 92 ? 2.946 22.023 -17.319 1.00 59.84 92 GLU A O 1
ATOM 741 N N . ALA A 1 93 ? 1.477 22.563 -18.899 1.00 57.81 93 ALA A N 1
ATOM 742 C CA . ALA A 1 93 ? 0.343 21.784 -18.420 1.00 57.81 93 ALA A CA 1
ATOM 743 C C . ALA A 1 93 ? 0.557 20.254 -18.332 1.00 57.81 93 ALA A C 1
ATOM 745 O O . ALA A 1 93 ? -0.320 19.566 -17.817 1.00 57.81 93 ALA A O 1
ATOM 746 N N . ARG A 1 94 ? 1.677 19.683 -18.809 1.00 53.06 94 ARG A N 1
ATOM 747 C CA . ARG A 1 94 ? 1.984 18.239 -18.646 1.00 53.06 94 ARG A CA 1
ATOM 748 C C . ARG A 1 94 ? 3.053 17.915 -17.601 1.00 53.06 94 ARG A C 1
ATOM 750 O O . ARG A 1 94 ? 3.316 16.737 -17.374 1.00 53.06 94 ARG A O 1
ATOM 757 N N . THR A 1 95 ? 3.608 18.917 -16.919 1.00 50.31 95 THR A N 1
ATOM 758 C CA . THR A 1 95 ? 4.425 18.706 -15.707 1.00 50.31 95 THR A CA 1
ATOM 759 C C . THR A 1 95 ? 3.572 18.707 -14.439 1.00 50.31 95 THR A C 1
ATOM 761 O O . THR A 1 95 ? 4.078 18.482 -13.344 1.00 50.31 95 THR A O 1
ATOM 764 N N . THR A 1 96 ? 2.252 18.858 -14.559 1.00 50.12 96 THR A N 1
ATOM 765 C CA . THR A 1 96 ? 1.341 18.286 -13.568 1.00 50.12 96 THR A CA 1
ATOM 766 C C . THR A 1 96 ? 1.302 16.788 -13.831 1.00 50.12 96 THR A C 1
ATOM 768 O O . THR A 1 96 ? 0.374 16.257 -14.437 1.00 50.12 96 THR A O 1
ATOM 771 N N . ALA A 1 97 ? 2.381 16.106 -13.438 1.00 55.56 97 ALA A N 1
ATOM 772 C CA . ALA A 1 97 ? 2.345 14.680 -13.203 1.00 55.56 97 ALA A CA 1
ATOM 773 C C . ALA A 1 97 ? 1.021 14.392 -12.492 1.00 55.56 97 ALA A C 1
ATOM 775 O O . ALA A 1 97 ? 0.744 15.003 -11.456 1.00 55.56 97 ALA A O 1
ATOM 776 N N . ALA A 1 98 ? 0.188 13.509 -13.050 1.00 58.78 98 ALA A N 1
ATOM 777 C CA . ALA A 1 98 ? -0.782 12.816 -12.218 1.00 58.78 98 ALA A CA 1
ATOM 778 C C . ALA A 1 98 ? 0.026 12.360 -11.002 1.00 58.78 98 ALA A C 1
ATOM 780 O O . ALA A 1 98 ? 1.040 11.683 -11.211 1.00 58.78 98 ALA A O 1
ATOM 781 N N . PRO A 1 99 ? -0.267 12.859 -9.792 1.00 57.12 99 PRO A N 1
ATOM 782 C CA . PRO A 1 99 ? 0.667 12.710 -8.705 1.00 57.12 99 PRO A CA 1
ATOM 783 C C . PRO A 1 99 ? 0.685 11.213 -8.393 1.00 57.12 99 PRO A C 1
ATOM 785 O O . PRO A 1 99 ? -0.250 10.658 -7.828 1.00 57.12 99 PRO A O 1
ATOM 788 N N . LEU A 1 100 ? 1.743 10.532 -8.849 1.00 56.50 100 LEU A N 1
ATOM 789 C CA . LEU A 1 100 ? 2.038 9.140 -8.503 1.00 56.50 100 LEU A CA 1
ATOM 790 C C . LEU A 1 100 ? 2.296 9.012 -6.994 1.00 56.50 100 LEU A C 1
ATOM 792 O O . LEU A 1 100 ? 2.343 7.910 -6.459 1.00 56.50 100 LEU A O 1
ATOM 796 N N . SER A 1 101 ? 2.412 10.150 -6.312 1.00 57.25 101 SER A N 1
ATOM 797 C CA . SER A 1 101 ? 2.163 10.299 -4.893 1.00 57.25 101 SER A CA 1
ATOM 798 C C . SER A 1 101 ? 0.671 10.596 -4.691 1.00 57.25 101 SER A C 1
ATOM 800 O O . SER A 1 101 ? 0.239 11.717 -4.968 1.00 57.25 101 SER A O 1
ATOM 802 N N . PRO A 1 102 ? -0.130 9.674 -4.127 1.00 61.66 102 PRO A N 1
ATOM 803 C CA . PRO A 1 102 ? -1.300 10.104 -3.366 1.00 61.66 102 PRO A CA 1
ATOM 804 C C . PRO A 1 102 ? -0.856 11.257 -2.448 1.00 61.66 102 PRO A C 1
ATOM 806 O O . PRO A 1 102 ? 0.311 11.245 -2.027 1.00 61.66 102 PRO A O 1
ATOM 809 N N . PRO A 1 103 ? -1.702 12.264 -2.144 1.00 63.72 103 PRO A N 1
ATOM 810 C CA . PRO A 1 103 ? -1.309 13.297 -1.192 1.00 63.72 103 PRO A CA 1
ATOM 811 C C . PRO A 1 103 ? -0.673 12.608 0.015 1.00 63.72 103 PRO A C 1
ATOM 813 O O . PRO A 1 103 ? -1.159 11.557 0.419 1.00 63.72 103 PRO A O 1
ATOM 816 N N . GLN A 1 104 ? 0.423 13.142 0.558 1.00 59.28 104 GLN A N 1
ATOM 817 C CA . GLN A 1 104 ? 1.216 12.488 1.616 1.00 59.28 104 GLN A CA 1
ATOM 818 C C . GLN A 1 104 ? 0.354 12.012 2.818 1.00 59.28 104 GLN A C 1
ATOM 820 O O . GLN A 1 104 ? 0.786 11.167 3.593 1.00 59.28 104 GLN A O 1
ATOM 825 N N . ASN A 1 105 ? -0.884 12.521 2.925 1.00 60.66 105 ASN A N 1
ATOM 826 C CA . ASN A 1 105 ? -1.905 12.204 3.921 1.00 60.66 105 ASN A CA 1
ATOM 827 C C . ASN A 1 105 ? -3.199 11.558 3.362 1.00 60.66 105 ASN A C 1
ATOM 829 O O . ASN A 1 105 ? -4.203 11.508 4.074 1.00 60.66 105 ASN A O 1
ATOM 833 N N . ALA A 1 106 ? -3.238 11.086 2.112 1.00 68.88 106 ALA A N 1
ATOM 834 C CA . ALA A 1 106 ? -4.346 10.279 1.603 1.00 68.88 106 ALA A CA 1
ATOM 835 C C . ALA A 1 106 ? -4.287 8.909 2.268 1.00 68.88 106 ALA A C 1
ATOM 837 O O . ALA A 1 106 ? -3.625 7.982 1.803 1.00 68.88 106 ALA A O 1
ATOM 838 N N . LEU A 1 107 ? -4.987 8.801 3.392 1.00 70.50 107 LEU A N 1
ATOM 839 C CA . LEU A 1 107 ? -5.273 7.516 3.995 1.00 70.50 107 LEU A CA 1
ATOM 840 C C . LEU A 1 107 ? -5.990 6.647 2.946 1.00 70.50 107 LEU A C 1
ATOM 842 O O . LEU A 1 107 ? -6.951 7.128 2.335 1.00 70.50 107 LEU A O 1
ATOM 846 N N . PRO A 1 108 ? -5.557 5.389 2.739 1.00 75.88 108 PRO A N 1
ATOM 847 C CA . PRO A 1 108 ? -6.259 4.481 1.850 1.00 75.88 108 PRO A CA 1
ATOM 848 C C . PRO A 1 108 ? -7.741 4.388 2.250 1.00 75.88 108 PRO A C 1
ATOM 850 O O . PRO A 1 108 ? -8.060 4.511 3.449 1.00 75.88 108 PRO A O 1
ATOM 853 N N . PRO A 1 109 ? -8.646 4.181 1.276 1.00 78.44 109 PRO A N 1
ATOM 854 C CA . PRO A 1 109 ? -10.040 3.896 1.580 1.00 78.44 109 PRO A CA 1
ATOM 855 C C . PRO A 1 109 ? -10.124 2.673 2.500 1.00 78.44 109 PRO A C 1
ATOM 857 O O . PRO A 1 109 ? -9.264 1.792 2.469 1.00 78.44 109 PRO A O 1
ATOM 860 N N . GLU A 1 110 ? -11.130 2.646 3.365 1.00 81.75 110 GLU A N 1
ATOM 861 C CA . GLU A 1 110 ? -11.337 1.514 4.266 1.00 81.75 110 GLU A CA 1
ATOM 862 C C . GLU A 1 110 ? -11.704 0.246 3.475 1.00 81.75 110 GLU A C 1
ATOM 864 O O . GLU A 1 110 ? -12.358 0.353 2.433 1.00 81.75 110 GLU A O 1
ATOM 869 N N . PRO A 1 111 ? -11.301 -0.953 3.940 1.00 84.25 111 PRO A N 1
ATOM 870 C CA . PRO A 1 111 ? -10.675 -1.263 5.231 1.00 84.25 111 PRO A CA 1
ATOM 871 C C . PRO A 1 111 ? -9.151 -1.055 5.253 1.00 84.25 111 PRO A C 1
ATOM 873 O O . PRO A 1 111 ? -8.424 -1.471 4.353 1.00 84.25 111 PRO A O 1
ATOM 876 N N . ARG A 1 112 ? -8.654 -0.434 6.328 1.00 83.00 112 ARG A N 1
ATOM 877 C CA . ARG A 1 112 ? -7.219 -0.179 6.529 1.00 83.00 112 ARG A CA 1
ATOM 878 C C . ARG A 1 112 ? -6.564 -1.310 7.311 1.00 83.00 112 ARG A C 1
ATOM 880 O O . ARG A 1 112 ? -7.199 -1.951 8.145 1.00 83.00 112 ARG A O 1
ATOM 887 N N . LEU A 1 113 ? -5.265 -1.501 7.090 1.00 86.31 113 LEU A N 1
ATOM 888 C CA . LEU A 1 113 ? -4.463 -2.395 7.917 1.00 86.31 113 LEU A CA 1
ATOM 889 C C . LEU A 1 113 ? -4.400 -1.846 9.350 1.00 86.31 113 LEU A C 1
ATOM 891 O O . LEU A 1 113 ? -4.008 -0.699 9.568 1.00 86.31 113 LEU A O 1
ATOM 895 N N . GLN A 1 114 ? -4.784 -2.667 10.324 1.00 85.62 114 GLN A N 1
ATOM 896 C CA . GLN A 1 114 ? -4.703 -2.323 11.740 1.00 85.62 114 GLN A CA 1
ATOM 897 C C . GLN A 1 114 ? -3.236 -2.136 12.153 1.00 85.62 114 GLN A C 1
ATOM 899 O O . GLN A 1 114 ? -2.410 -3.024 11.944 1.00 85.62 114 GLN A O 1
ATOM 904 N N . ALA A 1 115 ? -2.909 -0.984 12.744 1.00 87.94 115 ALA A N 1
ATOM 905 C CA . ALA A 1 115 ? -1.526 -0.604 13.041 1.00 87.94 115 ALA A CA 1
ATOM 906 C C . ALA A 1 115 ? -0.877 -1.474 14.132 1.00 87.94 115 ALA A C 1
ATOM 908 O O . ALA A 1 115 ? 0.312 -1.780 14.059 1.00 87.94 115 ALA A O 1
ATOM 909 N N . SER A 1 116 ? -1.648 -1.888 15.143 1.00 90.94 116 SER A N 1
ATOM 910 C CA . SER A 1 116 ? -1.146 -2.692 16.263 1.00 90.94 116 SER A CA 1
ATOM 911 C C . SER A 1 116 ? -2.142 -3.759 16.732 1.00 90.94 116 SER A C 1
ATOM 913 O O . SER A 1 116 ? -2.646 -3.670 17.854 1.00 90.94 116 SER A O 1
ATOM 915 N N . PRO A 1 117 ? -2.372 -4.830 15.946 1.00 91.62 117 PRO A N 1
ATOM 916 C CA . PRO A 1 117 ? -3.383 -5.844 16.260 1.00 91.62 117 PRO A CA 1
ATOM 917 C C . PRO A 1 117 ? -3.240 -6.454 17.661 1.00 91.62 117 PRO A C 1
ATOM 919 O O . PRO A 1 117 ? -4.224 -6.666 18.359 1.00 91.62 117 PRO A O 1
ATOM 922 N N . ARG A 1 118 ? -1.999 -6.690 18.119 1.00 94.56 118 ARG A N 1
ATOM 923 C CA . ARG A 1 118 ? -1.732 -7.256 19.453 1.00 94.56 118 ARG A CA 1
ATOM 924 C C . ARG A 1 118 ? -2.144 -6.327 20.593 1.00 94.56 118 ARG A C 1
ATOM 926 O O . ARG A 1 118 ? -2.708 -6.800 21.575 1.00 94.56 118 ARG A O 1
ATOM 933 N N . ARG A 1 119 ? -1.836 -5.032 20.480 1.00 94.94 119 ARG A N 1
ATOM 934 C CA . ARG A 1 119 ? -2.162 -4.043 21.517 1.00 94.94 119 ARG A CA 1
ATOM 935 C C . ARG A 1 119 ? -3.671 -3.867 21.612 1.00 94.94 119 ARG A C 1
ATOM 937 O O . ARG A 1 119 ? -4.215 -3.852 22.710 1.00 94.94 119 ARG A O 1
ATOM 944 N N . ASP A 1 120 ? -4.326 -3.784 20.463 1.00 93.62 120 ASP A N 1
ATOM 945 C CA . ASP A 1 120 ? -5.767 -3.577 20.383 1.00 93.62 120 ASP A CA 1
ATOM 946 C C . ASP A 1 120 ? -6.514 -4.800 20.926 1.00 93.62 120 ASP A C 1
ATOM 948 O O . ASP A 1 120 ? -7.426 -4.653 21.734 1.00 93.62 120 ASP A O 1
ATOM 952 N N . TYR A 1 121 ? -6.044 -6.008 20.598 1.00 96.00 121 TYR A N 1
ATOM 953 C CA . TYR A 1 121 ? -6.561 -7.245 21.181 1.00 96.00 121 TYR A CA 1
ATOM 954 C C . TYR A 1 121 ? -6.409 -7.278 22.710 1.00 96.00 121 TYR A C 1
ATOM 956 O O . TYR A 1 121 ? -7.357 -7.591 23.422 1.00 96.00 121 TYR A O 1
ATOM 964 N N . GLN A 1 122 ? -5.242 -6.909 23.249 1.00 97.38 122 GLN A N 1
ATOM 965 C CA . GLN A 1 122 ? -5.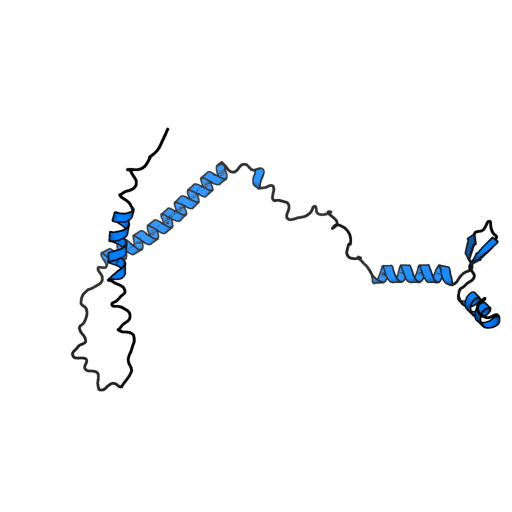036 -6.843 24.704 1.00 97.38 122 GLN A CA 1
ATOM 966 C C . GLN A 1 122 ? -5.939 -5.799 25.378 1.00 97.38 122 GLN A C 1
ATOM 968 O O . GLN A 1 122 ? -6.457 -6.036 26.472 1.00 97.38 122 GLN A O 1
ATOM 973 N N . ALA A 1 123 ? -6.157 -4.653 24.731 1.00 96.56 123 ALA A N 1
ATOM 974 C CA . ALA A 1 123 ? -7.071 -3.629 25.223 1.00 96.56 123 ALA A CA 1
ATOM 975 C C . ALA A 1 123 ? -8.520 -4.140 25.234 1.00 96.56 123 ALA A C 1
ATOM 977 O O . ALA A 1 123 ? -9.216 -3.970 26.232 1.00 96.56 123 ALA A O 1
ATOM 978 N N . GLN A 1 124 ? -8.943 -4.842 24.182 1.00 97.25 124 GLN A N 1
ATOM 979 C CA . GLN A 1 124 ? -10.264 -5.461 24.111 1.00 97.25 124 GLN A CA 1
ATOM 980 C C . GLN A 1 124 ? -10.453 -6.522 25.204 1.00 97.25 124 GLN A C 1
ATOM 982 O O . GLN A 1 124 ? -11.399 -6.434 25.984 1.00 97.25 124 GLN A O 1
ATOM 987 N N . VAL A 1 125 ? -9.513 -7.462 25.334 1.00 97.19 125 VAL A N 1
ATOM 988 C CA . VAL A 1 125 ? -9.567 -8.517 26.361 1.00 97.19 125 VAL A CA 1
ATOM 989 C C . VAL A 1 125 ? -9.600 -7.926 27.771 1.00 97.19 125 VAL A C 1
ATOM 991 O O . VAL A 1 125 ? -10.338 -8.403 28.631 1.00 97.19 125 VAL A O 1
ATOM 994 N N . SER A 1 126 ? -8.817 -6.877 28.040 1.00 96.88 126 SER A N 1
ATOM 995 C CA . SER A 1 126 ? -8.820 -6.240 29.363 1.00 96.88 126 SER A CA 1
ATOM 996 C C . SER A 1 126 ? -10.131 -5.504 29.655 1.00 96.88 126 SER A C 1
ATOM 998 O O . SER A 1 126 ? -10.630 -5.583 30.778 1.00 96.88 126 SER A O 1
ATOM 1000 N N . TYR A 1 127 ? -10.730 -4.857 28.653 1.00 96.25 127 TYR A N 1
ATOM 1001 C CA . TYR A 1 127 ? -12.049 -4.241 28.771 1.00 96.25 127 TYR A CA 1
ATOM 1002 C C . TYR A 1 127 ? -13.146 -5.278 29.051 1.00 96.25 127 TYR A C 1
ATOM 1004 O O . TYR A 1 127 ? -13.930 -5.101 29.984 1.00 96.25 127 TYR A O 1
ATOM 1012 N N . GLU A 1 128 ? -13.179 -6.373 28.291 1.00 95.75 128 GLU A N 1
ATOM 1013 C CA . GLU A 1 128 ? -14.155 -7.455 28.461 1.00 95.75 128 GLU A CA 1
ATOM 1014 C C . GLU A 1 128 ? -14.032 -8.099 29.846 1.00 95.75 128 GLU A C 1
ATOM 1016 O O . GLU A 1 128 ? -15.015 -8.176 30.585 1.00 95.75 128 GLU A O 1
ATOM 1021 N N . ASN A 1 129 ? -12.813 -8.452 30.265 1.00 96.06 129 ASN A N 1
ATOM 1022 C CA . ASN A 1 129 ? -12.568 -8.988 31.604 1.00 96.06 129 ASN A CA 1
ATOM 1023 C C . ASN A 1 129 ? -13.010 -8.022 32.708 1.00 96.06 129 ASN A C 1
ATOM 1025 O O . ASN A 1 129 ? -13.569 -8.454 33.717 1.00 96.06 129 ASN A O 1
ATOM 1029 N N . ALA A 1 130 ? -12.809 -6.714 32.532 1.00 93.19 130 ALA A N 1
ATOM 1030 C CA . ALA A 1 130 ? -13.252 -5.723 33.506 1.00 93.19 130 ALA A CA 1
ATOM 1031 C C . ALA A 1 130 ? -14.782 -5.628 33.605 1.00 93.19 130 ALA A C 1
ATOM 1033 O O . ALA A 1 130 ? -15.288 -5.260 34.661 1.00 93.19 130 ALA A O 1
ATOM 1034 N N . GLN A 1 131 ? -15.534 -5.940 32.546 1.00 93.44 131 GLN A N 1
ATOM 1035 C CA . GLN A 1 131 ? -16.999 -6.011 32.605 1.00 93.44 131 GLN A CA 1
ATOM 1036 C C . GLN A 1 131 ? -17.479 -7.316 33.251 1.00 93.44 131 GLN A C 1
ATOM 1038 O O . GLN A 1 131 ? -18.386 -7.283 34.078 1.00 93.44 131 GLN A O 1
ATOM 1043 N N . LEU A 1 132 ? -16.847 -8.444 32.918 1.00 95.56 132 LEU A N 1
ATOM 1044 C CA . LEU A 1 132 ? -17.265 -9.777 33.366 1.00 95.56 132 LEU A CA 1
ATOM 1045 C C . LEU A 1 132 ? -16.898 -10.091 34.822 1.00 95.56 132 LEU A C 1
ATOM 1047 O O . LEU A 1 132 ? -17.579 -10.889 35.456 1.00 95.56 132 LEU A O 1
ATOM 1051 N N . SER A 1 133 ? -15.848 -9.474 35.364 1.00 96.44 133 SER A N 1
ATOM 1052 C CA . SER A 1 133 ? -15.327 -9.782 36.708 1.00 96.44 133 SER A CA 1
ATOM 1053 C C . SER A 1 133 ? -15.948 -8.959 37.842 1.00 96.44 133 SER A C 1
ATOM 1055 O O . SER A 1 133 ? -15.636 -9.184 39.013 1.00 96.44 133 SER A O 1
ATOM 1057 N N . ARG A 1 134 ? -16.824 -7.994 37.538 1.00 94.25 134 ARG A N 1
ATOM 1058 C CA . ARG A 1 134 ? -17.378 -7.069 38.538 1.00 94.25 134 ARG A CA 1
ATOM 1059 C C . ARG A 1 134 ? -18.891 -6.973 38.471 1.00 94.25 134 ARG A C 1
ATOM 1061 O O . ARG A 1 134 ? -19.510 -7.189 37.436 1.00 94.25 134 ARG A O 1
ATOM 1068 N N . TYR A 1 135 ? -19.475 -6.552 39.584 1.00 95.12 135 TYR A N 1
ATOM 1069 C CA . TYR A 1 135 ? -20.866 -6.127 39.598 1.00 95.12 135 TYR A CA 1
ATOM 1070 C C . TYR A 1 135 ? -21.022 -4.829 38.811 1.00 95.12 135 TYR A C 1
ATOM 1072 O O . TYR A 1 135 ? -20.246 -3.883 38.983 1.00 95.12 135 TYR A O 1
ATOM 1080 N N . SER A 1 136 ? -22.044 -4.772 37.968 1.00 93.62 136 SER A N 1
ATOM 1081 C CA . SER A 1 136 ? -22.402 -3.560 37.239 1.00 93.62 136 SER A CA 1
ATOM 1082 C C . SER A 1 136 ? -23.915 -3.436 37.104 1.00 93.62 136 SER A C 1
ATOM 1084 O O . SER A 1 136 ? -24.656 -4.407 37.229 1.00 93.62 136 SER A O 1
ATOM 1086 N N . TRP A 1 137 ? -24.394 -2.215 36.903 1.00 94.12 137 TRP A N 1
ATOM 1087 C CA . TRP A 1 137 ? -25.805 -1.973 36.627 1.00 94.12 137 TRP A CA 1
ATOM 1088 C C . TRP A 1 137 ? -26.052 -2.129 35.131 1.00 94.12 137 TRP A C 1
ATOM 1090 O O . TRP A 1 137 ? -25.392 -1.449 34.349 1.00 94.12 137 TRP A O 1
ATOM 1100 N N . ILE A 1 138 ? -27.006 -2.983 34.754 1.00 93.44 138 ILE A N 1
ATOM 1101 C CA . ILE A 1 138 ? -27.504 -3.049 33.373 1.00 93.44 138 ILE A CA 1
ATOM 1102 C C . ILE A 1 138 ? -28.565 -1.964 33.198 1.00 93.44 138 ILE A C 1
ATOM 1104 O O . ILE A 1 138 ? -28.480 -1.144 32.290 1.00 93.44 138 ILE A O 1
ATOM 1108 N N . ASP A 1 139 ? -29.522 -1.919 34.125 1.00 95.00 139 ASP A N 1
ATOM 1109 C CA . ASP A 1 139 ? -30.560 -0.899 34.171 1.00 95.00 139 ASP A CA 1
ATOM 1110 C C . ASP A 1 139 ? -30.901 -0.570 35.628 1.00 95.00 139 ASP A C 1
ATOM 1112 O O . ASP A 1 139 ? -31.424 -1.386 36.386 1.00 95.00 139 ASP A O 1
ATOM 1116 N N . LYS A 1 140 ? -30.585 0.664 36.022 1.00 92.75 140 LYS A N 1
ATOM 1117 C CA . LYS A 1 140 ? -30.810 1.162 37.383 1.00 92.75 140 LYS A CA 1
ATOM 1118 C C . LYS A 1 140 ? -32.287 1.398 37.690 1.00 92.75 140 LYS A C 1
ATOM 1120 O O . LYS A 1 140 ? -32.655 1.361 38.857 1.00 92.75 140 LYS A O 1
ATOM 1125 N N . GLN A 1 141 ? -33.112 1.669 36.680 1.00 94.81 141 GLN A N 1
ATOM 1126 C CA . GLN A 1 141 ? -34.524 2.013 36.855 1.00 94.81 141 GLN A CA 1
ATOM 1127 C C . GLN A 1 141 ? -35.357 0.760 37.120 1.00 94.81 141 GLN A C 1
ATOM 1129 O O . GLN A 1 141 ? -36.172 0.753 38.039 1.00 94.81 141 GLN A O 1
ATOM 1134 N N . SER A 1 142 ? -35.105 -0.318 36.371 1.00 93.00 142 SER A N 1
ATOM 1135 C CA . SER A 1 142 ? -35.723 -1.628 36.621 1.00 93.00 142 SER A CA 1
ATOM 1136 C C . SER A 1 142 ? -35.065 -2.417 37.758 1.00 93.00 142 SER A C 1
ATOM 1138 O O . SER A 1 142 ? -35.575 -3.465 38.146 1.00 93.00 142 SER A O 1
ATOM 1140 N N . GLY A 1 143 ? -33.943 -1.938 38.309 1.00 93.69 143 GLY A N 1
ATOM 1141 C CA . GLY A 1 143 ? -33.209 -2.632 39.370 1.00 93.69 143 GLY A CA 1
ATOM 1142 C C . GLY A 1 143 ? -32.384 -3.829 38.874 1.00 93.69 143 GLY A C 1
ATOM 1143 O O . GLY A 1 143 ? -32.000 -4.685 39.670 1.00 93.69 143 GLY A O 1
ATOM 1144 N N . THR A 1 144 ? -32.092 -3.897 37.574 1.00 95.44 144 THR A N 1
ATOM 1145 C CA . THR A 1 144 ? -31.383 -5.018 36.949 1.00 95.44 144 THR A CA 1
ATOM 1146 C C . THR A 1 144 ? -29.864 -4.855 37.067 1.00 95.44 144 THR A C 1
ATOM 1148 O O . THR A 1 144 ? -29.269 -3.915 36.526 1.00 95.44 144 THR A O 1
ATOM 1151 N N . VAL A 1 145 ? -29.215 -5.814 37.734 1.00 94.38 145 VAL A N 1
ATOM 1152 C CA . VAL A 1 145 ? -27.756 -5.862 37.936 1.00 94.38 145 VAL A CA 1
ATOM 1153 C C . VAL A 1 145 ? -27.112 -7.021 37.177 1.00 94.38 145 VAL A C 1
ATOM 1155 O O . VAL A 1 145 ? -27.621 -8.139 37.173 1.00 94.38 145 VAL A O 1
ATOM 1158 N N . ALA A 1 146 ? -25.953 -6.763 36.581 1.00 94.75 146 ALA A N 1
ATOM 1159 C CA . ALA A 1 146 ? -25.026 -7.789 36.134 1.00 94.75 146 ALA A CA 1
ATOM 1160 C C . ALA A 1 146 ? -24.175 -8.253 37.321 1.00 94.75 146 ALA A C 1
ATOM 1162 O O . ALA A 1 146 ? -23.604 -7.446 38.064 1.00 94.75 146 ALA A O 1
ATOM 1163 N N . ILE A 1 147 ? -24.089 -9.568 37.482 1.00 95.62 147 ILE A N 1
ATOM 1164 C CA . ILE A 1 147 ? -23.220 -10.226 38.456 1.00 95.62 147 ILE A CA 1
ATOM 1165 C C . ILE A 1 147 ? -21.933 -10.701 37.763 1.00 95.62 147 ILE A C 1
ATOM 1167 O O . ILE A 1 147 ? -21.988 -11.002 36.568 1.00 95.62 147 ILE A O 1
ATOM 1171 N N . PRO A 1 148 ? -20.802 -10.822 38.485 1.00 97.19 148 PRO A N 1
ATOM 1172 C CA . PRO A 1 148 ? -19.587 -11.408 37.934 1.00 97.19 148 PRO A CA 1
ATOM 1173 C C . PRO A 1 148 ? -19.845 -12.792 37.343 1.00 97.19 148 PRO A C 1
ATOM 1175 O O . PRO A 1 148 ? -20.625 -13.574 37.904 1.00 97.19 148 PRO A O 1
ATOM 1178 N N . ILE A 1 149 ? -19.176 -13.118 36.241 1.00 96.44 149 ILE A N 1
ATOM 1179 C CA . ILE A 1 149 ? -19.423 -14.359 35.504 1.00 96.44 149 ILE A CA 1
ATOM 1180 C C . ILE A 1 149 ? -19.126 -15.599 36.352 1.00 96.44 149 ILE A C 1
ATOM 1182 O O . ILE A 1 149 ? -19.889 -16.563 36.318 1.00 96.44 149 ILE A O 1
ATOM 1186 N N . GLU A 1 150 ? -18.110 -15.553 37.215 1.00 96.56 150 GLU A N 1
ATOM 1187 C CA . GLU A 1 150 ? -17.806 -16.625 38.166 1.00 96.56 150 GLU A CA 1
ATOM 1188 C C . GLU A 1 150 ? -18.979 -16.867 39.118 1.00 96.56 150 GLU A C 1
ATOM 1190 O O . GLU A 1 150 ? -19.321 -18.012 39.428 1.00 96.56 150 GLU A O 1
ATOM 1195 N N . ARG A 1 151 ? -19.647 -15.792 39.554 1.00 96.31 151 ARG A N 1
ATOM 1196 C CA . ARG A 1 151 ? -20.821 -15.891 40.420 1.00 96.31 151 ARG A CA 1
ATOM 1197 C C . ARG A 1 151 ? -22.031 -16.423 39.660 1.00 96.31 151 ARG A C 1
ATOM 1199 O O . ARG A 1 151 ? -22.761 -17.246 40.211 1.00 96.31 151 ARG A O 1
ATOM 1206 N N . ALA A 1 152 ? -22.231 -15.993 38.417 1.00 95.12 152 ALA A N 1
ATOM 1207 C CA . ALA A 1 152 ? -23.288 -16.522 37.559 1.00 95.12 152 ALA A CA 1
ATOM 1208 C C . ALA A 1 152 ? -23.132 -18.035 37.356 1.00 95.12 152 ALA A C 1
ATOM 1210 O O . ALA A 1 152 ? -24.080 -18.783 37.591 1.00 95.12 152 ALA A O 1
ATOM 1211 N N . MET A 1 153 ? -21.922 -18.496 37.026 1.00 95.94 153 MET A N 1
ATOM 1212 C CA . MET A 1 153 ? -21.625 -19.920 36.851 1.00 95.94 153 MET A CA 1
ATOM 1213 C C . MET A 1 153 ? -21.895 -20.728 38.123 1.00 95.94 153 MET A C 1
ATOM 1215 O O . MET A 1 153 ? -22.515 -21.785 38.046 1.00 95.94 153 MET A O 1
ATOM 1219 N N . GLN A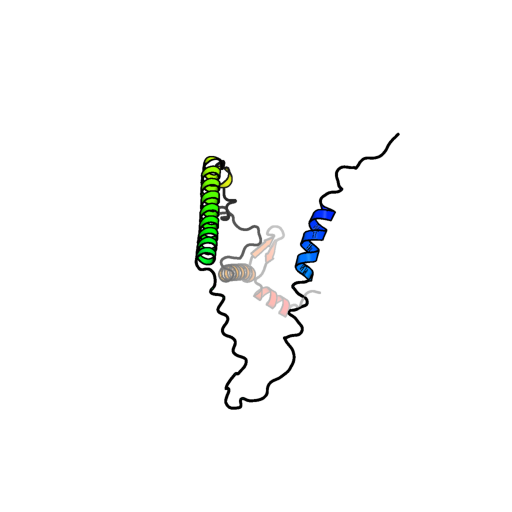 1 154 ? -21.507 -20.227 39.302 1.00 96.44 154 GLN A N 1
ATOM 1220 C CA . GLN A 1 154 ? -21.813 -20.888 40.578 1.00 96.44 154 GLN A CA 1
ATOM 1221 C C . GLN A 1 154 ? -23.320 -21.026 40.816 1.00 96.44 154 GLN A C 1
ATOM 1223 O O . GLN A 1 154 ? -23.782 -22.078 41.251 1.00 96.44 154 GLN A O 1
ATOM 1228 N N . LEU A 1 155 ? -24.090 -19.969 40.544 1.00 95.25 155 LEU A N 1
ATOM 1229 C CA . LEU A 1 155 ? -25.539 -19.986 40.737 1.00 95.25 155 LEU A CA 1
ATOM 1230 C C . LEU A 1 155 ? -26.222 -20.953 39.767 1.00 95.25 155 LEU A C 1
ATOM 1232 O O . LEU A 1 155 ? -27.115 -21.683 40.190 1.00 95.25 155 LEU A O 1
ATOM 1236 N N . ILE A 1 156 ? -25.777 -20.998 38.509 1.00 95.62 156 ILE A N 1
ATOM 1237 C CA . ILE A 1 156 ? -26.276 -21.951 37.509 1.00 95.62 156 ILE A CA 1
ATOM 1238 C C . ILE A 1 156 ? -25.906 -23.384 37.900 1.00 95.62 156 ILE A C 1
ATOM 1240 O O . ILE A 1 156 ? -26.758 -24.263 37.859 1.00 95.62 156 ILE A O 1
ATOM 1244 N N . ALA A 1 157 ? -24.673 -23.629 38.346 1.00 95.44 157 ALA A N 1
ATOM 1245 C CA . ALA A 1 157 ? -24.249 -24.955 38.793 1.00 95.44 157 ALA A CA 1
ATOM 1246 C C . ALA A 1 157 ? -25.066 -25.460 39.997 1.00 95.44 157 ALA A C 1
ATOM 1248 O O . ALA A 1 157 ? -25.320 -26.654 40.112 1.00 95.44 157 ALA A O 1
ATOM 1249 N N . GLN A 1 158 ? -25.493 -24.557 40.886 1.00 95.12 158 GLN A N 1
ATOM 1250 C CA . GLN A 1 158 ? -26.304 -24.896 42.060 1.00 95.12 158 GLN A CA 1
ATOM 1251 C C . GLN A 1 158 ? -27.791 -25.075 41.744 1.00 95.12 158 GLN A C 1
ATOM 1253 O O . GLN A 1 158 ? -28.447 -25.912 42.359 1.00 95.12 158 GLN A O 1
ATOM 1258 N N . ARG A 1 159 ? -28.345 -24.251 40.849 1.00 94.44 159 ARG A N 1
ATOM 1259 C CA . ARG A 1 159 ? -29.797 -24.161 40.606 1.00 94.44 159 ARG A CA 1
ATOM 1260 C C . ARG A 1 159 ? -30.248 -24.860 39.324 1.00 94.44 159 ARG A C 1
ATOM 1262 O O . ARG A 1 159 ? -31.446 -25.031 39.131 1.00 94.44 159 ARG A O 1
ATOM 1269 N N . GLY A 1 160 ? -29.307 -25.261 38.473 1.00 88.38 160 GLY A N 1
ATOM 1270 C CA . GLY A 1 160 ? -29.578 -25.676 37.103 1.00 88.38 160 GLY A CA 1
ATOM 1271 C C . GLY A 1 160 ? -29.796 -24.481 36.171 1.00 88.38 160 GLY A C 1
ATOM 1272 O O . GLY A 1 160 ? -29.922 -23.331 36.601 1.00 88.38 160 GLY A O 1
ATOM 1273 N N . ILE A 1 161 ? -29.817 -24.760 34.868 1.00 89.25 161 ILE A N 1
ATOM 1274 C CA . ILE A 1 161 ? -30.202 -23.781 33.848 1.00 89.25 161 ILE A CA 1
ATOM 1275 C C . ILE A 1 161 ? -31.738 -23.694 33.875 1.00 89.25 161 ILE A C 1
ATOM 1277 O O . ILE A 1 161 ? -32.381 -24.746 33.826 1.00 89.25 161 ILE A O 1
ATOM 1281 N N . PRO A 1 162 ? -32.336 -22.495 34.006 1.00 84.75 162 PRO A N 1
ATOM 1282 C CA . PRO A 1 162 ? -33.786 -22.351 33.916 1.00 84.75 162 PRO A CA 1
ATOM 1283 C C . PRO A 1 162 ? -34.286 -22.860 32.547 1.00 84.75 162 PRO A C 1
ATOM 1285 O O . PRO A 1 162 ? -33.551 -22.722 31.568 1.00 84.75 162 PRO A O 1
ATOM 1288 N N . PRO A 1 163 ? -35.477 -23.484 32.492 1.00 78.50 163 PRO A N 1
ATOM 1289 C CA . PRO A 1 163 ? -36.008 -24.109 31.278 1.00 78.50 163 PRO A CA 1
ATOM 1290 C C . PRO A 1 163 ? -36.252 -23.119 30.135 1.00 78.50 163 PRO A C 1
ATOM 1292 O O . PRO A 1 163 ? -36.485 -21.920 30.419 1.00 78.50 163 PRO A O 1
#

Secondary structure (DSSP, 8-state):
------SS-SSSHHHHHHHHHHHHTTTTTSSGGG--------S---TT---------HHHHHHHHHHHHHHHHHHHHHHHHHHHHHHHH--GGG-S---SS--TT-PPSSSPPPS-HHHHHHHHHHHHHHHHTS-EEEETTTTEEEPPHHHHHHHHHHH----

Foldseek 3Di:
DYDDDDDPPPDPVVVVVVVVVVVVVVPVVPPPPPDDDDDDDDPPPPPPPDPDPCPPPVVVVVVVVVVVVVVVVVVVVVVVVVVVVCVVVPDCVPVPPPPPDDPPPPDDPPPDDDPCPPVVVVVVVVVVQVVQQAKDAPDVVVPDIDDHVVVVVVVCVVPPDDD